Protein AF-A0A7K7FKW8-F1 (afdb_monomer)

Nearest PDB structures (foldseek):
  3umn-assembly3_C  TM=9.886E-01  e=4.393E-12  Homo sapiens
  3jt0-assembly1_A  TM=9.984E-01  e=1.500E-11  Homo sapiens
  3jt0-assembly2_B  TM=9.918E-01  e=1.696E-11  Homo sapiens
  2kpw-assembly1_A  TM=8.748E-01  e=6.547E-11  Homo sapiens
  6ghd-assembly2_F  TM=9.333E-01  e=2.688E-08  Homo sapiens

Secondary structure (DSSP, 8-state):
-TT-EEEEEETTEEEEEEPPTT----TT---EEEETTS-PPPBTTTEEEETT-----SS--EEEEEE-TTS-EEEEEEE-------TTHHHHHHHHHHHHHHHHHHHHHHTT-

Structure (mmCIF, N/CA/C/O backbone):
data_AF-A0A7K7FKW8-F1
#
_entry.id   AF-A0A7K7FKW8-F1
#
loop_
_atom_site.group_PDB
_atom_site.id
_atom_site.type_symbol
_atom_site.label_atom_id
_atom_site.label_alt_id
_atom_site.label_comp_id
_atom_site.label_asym_id
_atom_site.label_entity_id
_atom_site.label_seq_id
_atom_site.pdbx_PDB_ins_code
_atom_site.Cartn_x
_atom_site.Cartn_y
_atom_site.Cartn_z
_atom_site.occupancy
_atom_site.B_iso_or_equiv
_atom_site.auth_seq_id
_atom_site.auth_comp_id
_atom_site.auth_asym_id
_atom_site.auth_atom_id
_atom_site.pdbx_PDB_model_num
ATOM 1 N N . MET A 1 1 ? -8.475 0.387 11.157 1.00 87.56 1 MET A N 1
ATOM 2 C CA . MET A 1 1 ? -7.492 1.298 10.528 1.00 87.56 1 MET A CA 1
ATOM 3 C C . MET A 1 1 ? -8.151 2.592 10.048 1.00 87.56 1 MET A C 1
ATOM 5 O O . MET A 1 1 ? -7.654 3.218 9.120 1.00 87.56 1 MET A O 1
ATOM 9 N N . GLY A 1 2 ? -9.271 3.017 10.643 1.00 91.44 2 GLY A N 1
ATOM 10 C CA . GLY A 1 2 ? -9.916 4.259 10.229 1.00 91.44 2 GLY A CA 1
ATOM 11 C C . GLY A 1 2 ? -8.991 5.455 10.428 1.00 91.44 2 GLY A C 1
ATOM 12 O O . GLY A 1 2 ? -8.441 5.612 11.514 1.00 91.44 2 GLY A O 1
ATOM 13 N N . GLY A 1 3 ? -8.787 6.257 9.382 1.00 92.75 3 GLY A N 1
ATOM 14 C CA . GLY A 1 3 ? -7.929 7.445 9.441 1.00 92.75 3 GLY A CA 1
ATOM 15 C C . GLY A 1 3 ? -6.425 7.172 9.370 1.00 92.75 3 GLY A C 1
ATOM 16 O O . GLY A 1 3 ? -5.650 8.114 9.465 1.00 92.75 3 GLY A O 1
ATOM 17 N N . TRP A 1 4 ? -6.004 5.919 9.187 1.00 97.56 4 TRP A N 1
ATOM 18 C CA . TRP A 1 4 ? -4.594 5.592 8.973 1.00 97.56 4 TRP A CA 1
ATOM 19 C C . TRP A 1 4 ? -4.140 6.031 7.580 1.00 97.56 4 TRP A C 1
ATOM 21 O O . TRP A 1 4 ? -4.943 6.108 6.643 1.00 97.56 4 TRP A O 1
ATOM 31 N N . GLU A 1 5 ? -2.841 6.263 7.432 1.0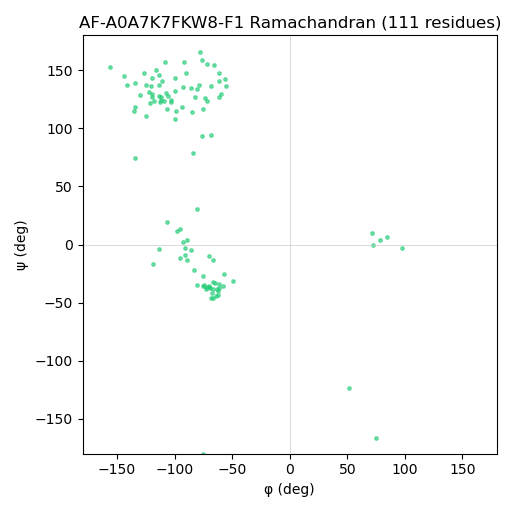0 97.81 5 GLU A N 1
ATOM 32 C CA . GLU A 1 5 ? -2.234 6.712 6.183 1.00 97.81 5 GLU A CA 1
ATOM 33 C C . GLU A 1 5 ? -1.029 5.839 5.826 1.00 97.81 5 GLU A C 1
ATOM 35 O O . GLU A 1 5 ? -0.141 5.615 6.641 1.00 97.81 5 GLU A O 1
ATOM 40 N N . MET A 1 6 ? -0.998 5.336 4.596 1.00 97.75 6 MET A N 1
ATOM 41 C CA . MET A 1 6 ? 0.159 4.663 4.017 1.00 97.75 6 MET A CA 1
ATOM 42 C C . MET A 1 6 ? 0.841 5.624 3.047 1.00 97.75 6 MET A C 1
ATOM 44 O O . MET A 1 6 ? 0.219 6.086 2.095 1.00 97.75 6 MET A O 1
ATOM 48 N N . ILE A 1 7 ? 2.117 5.911 3.266 1.00 97.75 7 ILE A N 1
ATOM 49 C CA . ILE A 1 7 ? 2.919 6.811 2.441 1.00 97.75 7 ILE A CA 1
ATOM 50 C C . ILE A 1 7 ? 3.932 5.974 1.673 1.00 97.75 7 ILE A C 1
ATOM 52 O O . ILE A 1 7 ? 4.734 5.263 2.273 1.00 97.75 7 ILE A O 1
ATOM 56 N N . ARG A 1 8 ? 3.916 6.077 0.347 1.00 96.69 8 ARG A N 1
ATOM 57 C CA . ARG A 1 8 ? 4.944 5.526 -0.538 1.00 96.69 8 ARG A CA 1
ATOM 58 C C . ARG A 1 8 ? 5.891 6.652 -0.940 1.00 96.69 8 ARG A C 1
ATOM 60 O O . ARG A 1 8 ? 5.419 7.698 -1.376 1.00 96.69 8 ARG A O 1
ATOM 67 N N . LYS A 1 9 ? 7.197 6.430 -0.837 1.00 96.12 9 LYS A N 1
ATOM 68 C CA . LYS A 1 9 ? 8.263 7.320 -1.302 1.00 96.12 9 LYS A CA 1
ATOM 69 C C . LYS A 1 9 ? 9.153 6.575 -2.299 1.00 96.12 9 LYS A C 1
ATOM 71 O O . LYS A 1 9 ? 9.562 5.451 -2.018 1.00 96.12 9 LYS A O 1
ATOM 76 N N . ILE A 1 10 ? 9.408 7.206 -3.442 1.00 94.31 10 ILE A N 1
ATOM 77 C CA . ILE A 1 10 ? 10.278 6.728 -4.525 1.00 94.31 10 ILE A CA 1
ATOM 78 C C . ILE A 1 10 ? 11.128 7.925 -4.952 1.00 94.31 10 ILE A C 1
ATOM 80 O O . ILE A 1 10 ? 10.570 8.938 -5.383 1.00 94.31 10 ILE A O 1
ATOM 84 N N . GLY A 1 11 ? 12.444 7.855 -4.738 1.00 89.94 11 GLY A N 1
ATOM 85 C CA . GLY A 1 11 ? 13.319 9.030 -4.826 1.00 89.94 11 GLY A CA 1
ATOM 86 C C . GLY A 1 11 ? 12.786 10.187 -3.969 1.00 89.94 11 GLY A C 1
ATOM 87 O O . GLY A 1 11 ? 12.511 10.014 -2.778 1.00 89.94 11 GLY A O 1
ATOM 88 N N . ASP A 1 12 ? 12.555 11.344 -4.590 1.00 90.31 12 ASP A N 1
ATOM 89 C CA . ASP A 1 12 ? 11.974 12.530 -3.940 1.00 90.31 12 ASP A CA 1
ATOM 90 C C . ASP A 1 12 ? 10.444 12.610 -4.023 1.00 90.31 12 ASP A C 1
ATOM 92 O O . ASP A 1 12 ? 9.814 13.433 -3.353 1.00 90.31 12 ASP A O 1
ATOM 96 N N . THR A 1 13 ? 9.814 11.730 -4.801 1.00 92.38 13 THR A N 1
ATOM 97 C CA . THR A 1 13 ? 8.361 11.728 -4.976 1.00 92.38 13 THR A CA 1
ATOM 98 C C . THR A 1 13 ? 7.695 10.925 -3.866 1.00 92.38 13 THR A C 1
ATOM 100 O O . THR A 1 13 ? 8.095 9.801 -3.555 1.00 92.38 13 THR A O 1
ATOM 103 N N . SER A 1 14 ? 6.626 11.473 -3.285 1.00 94.62 14 SER A N 1
ATOM 104 C CA . SER A 1 14 ? 5.796 10.759 -2.316 1.00 94.62 14 SER A CA 1
ATOM 105 C C . SER A 1 14 ? 4.321 10.781 -2.699 1.00 94.62 14 SER A C 1
ATOM 107 O O . SER A 1 14 ? 3.827 11.734 -3.297 1.00 94.62 14 SER A O 1
ATOM 109 N N . ALA A 1 15 ? 3.617 9.708 -2.358 1.00 96.06 15 ALA A N 1
ATOM 110 C CA . ALA A 1 15 ? 2.177 9.586 -2.517 1.00 96.06 15 ALA A CA 1
ATOM 111 C C . ALA A 1 15 ? 1.586 8.998 -1.233 1.00 96.06 15 ALA A C 1
ATOM 113 O O . ALA A 1 15 ? 2.160 8.067 -0.664 1.00 96.06 15 ALA A O 1
ATOM 114 N N . SER A 1 16 ? 0.438 9.510 -0.785 1.00 96.38 16 SER A N 1
ATOM 115 C CA . SER A 1 16 ? -0.265 8.993 0.392 1.00 96.38 16 SER A CA 1
ATOM 116 C C . SER A 1 16 ? -1.615 8.359 0.049 1.00 96.38 16 SER A C 1
ATOM 118 O O . SER A 1 16 ? -2.395 8.856 -0.769 1.00 96.38 16 SER A O 1
ATOM 120 N N . TYR A 1 17 ? -1.881 7.217 0.676 1.00 96.81 17 TYR A N 1
ATOM 121 C CA . TYR A 1 17 ? -3.146 6.503 0.634 1.00 96.81 17 TYR A CA 1
ATOM 122 C C . TYR A 1 17 ? -3.779 6.547 2.018 1.00 96.81 17 TYR A C 1
ATOM 124 O O . TYR A 1 17 ? -3.186 6.083 2.993 1.00 96.81 17 TYR A O 1
ATOM 132 N N . ARG A 1 18 ? -5.003 7.067 2.113 1.00 96.56 18 ARG A N 1
ATOM 133 C CA . ARG A 1 18 ? -5.734 7.151 3.378 1.00 96.56 18 ARG A CA 1
ATOM 134 C C . ARG A 1 18 ? -6.805 6.075 3.458 1.00 96.56 18 ARG A C 1
ATOM 136 O O . ARG A 1 18 ? -7.697 6.009 2.612 1.00 96.56 18 ARG A O 1
ATOM 143 N N . TYR A 1 19 ? -6.755 5.274 4.517 1.00 96.50 19 TYR A N 1
ATOM 144 C CA . TYR A 1 19 ? -7.801 4.305 4.815 1.00 96.50 19 TYR A CA 1
ATOM 145 C C . TYR A 1 19 ? -9.088 5.029 5.222 1.00 96.50 19 TYR A C 1
ATOM 147 O O . TYR A 1 19 ? -9.072 5.974 6.015 1.00 96.50 19 TYR A O 1
ATOM 155 N N . THR A 1 20 ? -10.230 4.570 4.700 1.00 94.56 20 THR A N 1
ATOM 156 C CA . THR A 1 20 ? -11.532 5.152 5.063 1.00 94.56 20 THR A CA 1
ATOM 157 C C . THR A 1 20 ? -11.801 4.990 6.559 1.00 94.56 20 THR A C 1
ATOM 159 O O . THR A 1 20 ? -11.413 3.987 7.157 1.00 94.56 20 THR A O 1
ATOM 162 N N . SER A 1 21 ? -12.507 5.939 7.178 1.00 93.12 21 SER A N 1
ATOM 163 C CA . SER A 1 21 ? -12.744 5.941 8.632 1.00 93.12 21 SER A CA 1
ATOM 164 C C . SER A 1 21 ? -13.431 4.674 9.155 1.00 93.12 21 SER A C 1
ATOM 166 O O . SER A 1 21 ? -13.244 4.309 10.309 1.00 93.12 21 SER A O 1
ATOM 168 N N . ARG A 1 22 ? -14.198 3.976 8.305 1.00 93.44 22 ARG A N 1
ATOM 169 C CA . ARG A 1 22 ? -14.895 2.726 8.652 1.00 93.44 22 ARG A CA 1
ATOM 170 C C . ARG A 1 22 ? -14.098 1.458 8.337 1.00 93.44 22 ARG A C 1
ATOM 172 O O . ARG A 1 22 ? -14.610 0.362 8.532 1.00 93.44 22 ARG A O 1
ATOM 179 N N . TYR A 1 23 ? -12.869 1.576 7.838 1.00 95.06 23 TYR A N 1
ATOM 180 C CA . TYR A 1 23 ? -12.076 0.419 7.445 1.00 95.06 23 TYR A CA 1
ATOM 181 C C . TYR A 1 23 ? -11.535 -0.355 8.660 1.00 95.06 23 TYR A C 1
ATOM 183 O O . TYR A 1 23 ? -10.825 0.191 9.520 1.00 95.06 23 TYR A O 1
ATOM 191 N N . ILE A 1 24 ? -11.811 -1.660 8.693 1.00 95.00 24 ILE A N 1
ATOM 192 C CA . ILE A 1 24 ? -11.402 -2.591 9.750 1.00 95.00 24 ILE A CA 1
ATOM 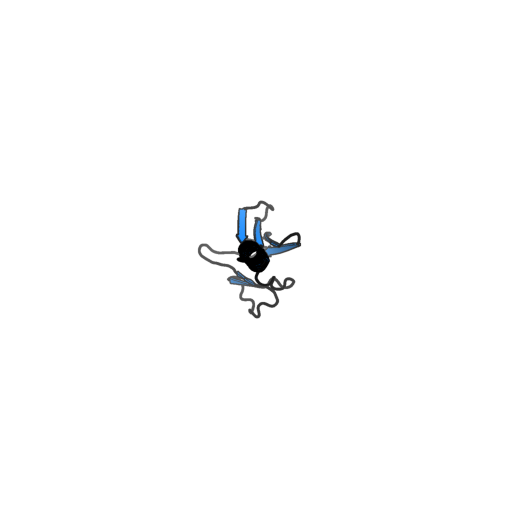193 C C . ILE A 1 24 ? -10.554 -3.699 9.119 1.00 95.00 24 ILE A C 1
ATOM 195 O O . ILE A 1 24 ? -11.034 -4.420 8.251 1.00 95.00 24 ILE A O 1
ATOM 199 N N . LEU A 1 25 ? -9.314 -3.846 9.590 1.00 95.50 25 LEU A N 1
ATOM 200 C CA . LEU A 1 25 ? -8.465 -4.998 9.291 1.00 95.50 25 LEU A CA 1
ATOM 201 C C . LEU A 1 25 ? -8.562 -5.955 10.478 1.00 95.50 25 LEU A C 1
ATOM 203 O O . LEU A 1 25 ? -8.185 -5.573 11.587 1.00 95.50 25 LEU A O 1
ATOM 207 N N . LYS A 1 26 ? -9.124 -7.153 10.282 1.00 95.44 26 LYS A N 1
ATOM 208 C CA . LYS A 1 26 ? -9.233 -8.135 11.371 1.00 95.44 26 LYS A CA 1
ATOM 209 C C . LYS A 1 26 ? -7.880 -8.801 11.628 1.00 95.44 26 LYS A C 1
ATOM 211 O O . LYS A 1 26 ? -7.015 -8.831 10.755 1.00 95.44 26 LYS A O 1
ATOM 216 N N . ALA A 1 27 ? -7.720 -9.366 12.822 1.00 95.75 27 ALA A N 1
ATOM 217 C CA . ALA A 1 27 ? -6.528 -10.129 13.178 1.00 95.75 27 ALA A CA 1
ATOM 218 C C . ALA A 1 27 ? -6.283 -11.271 12.176 1.00 95.75 27 ALA A C 1
ATOM 220 O O . ALA A 1 27 ? -7.222 -11.948 11.757 1.00 95.75 27 ALA A O 1
ATOM 221 N N . GLY A 1 28 ? -5.023 -11.451 11.776 1.00 96.38 28 GLY A N 1
ATOM 222 C CA . GLY A 1 28 ? -4.614 -12.471 10.806 1.00 96.38 28 GLY A CA 1
ATOM 223 C C . GLY A 1 28 ? -5.028 -12.203 9.354 1.00 96.38 28 GLY A C 1
ATOM 224 O O . GLY A 1 28 ? -4.701 -13.009 8.490 1.00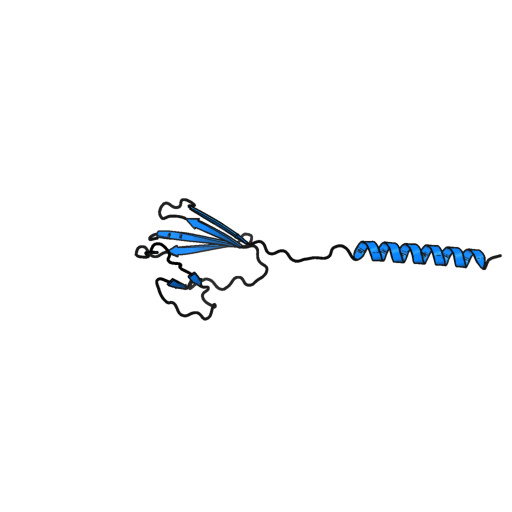 96.38 28 GLY A O 1
ATOM 225 N N . GLN A 1 29 ? -5.728 -11.102 9.060 1.00 96.00 29 GLN A N 1
ATOM 226 C CA . GLN A 1 29 ? -6.084 -10.740 7.689 1.00 96.00 29 GLN A CA 1
ATOM 227 C C . GLN A 1 29 ? -5.045 -9.823 7.048 1.00 96.00 29 GLN A C 1
ATOM 229 O O . GLN A 1 29 ? -4.331 -9.075 7.717 1.00 96.00 29 GLN A O 1
ATOM 234 N N . THR A 1 30 ? -5.030 -9.841 5.720 1.00 96.75 30 THR A N 1
ATOM 235 C CA . THR A 1 30 ? -4.199 -8.975 4.888 1.00 96.75 30 THR A CA 1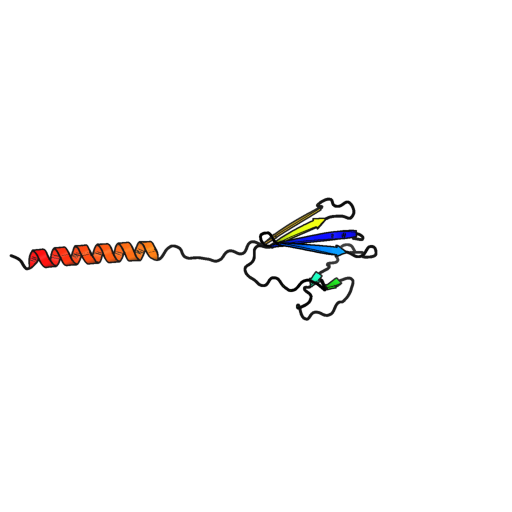
ATOM 236 C C . THR A 1 30 ? -5.085 -8.062 4.053 1.00 96.75 30 THR A C 1
ATOM 238 O O . THR A 1 30 ? -6.209 -8.413 3.696 1.00 96.75 30 THR A O 1
ATOM 241 N N . VAL A 1 31 ? -4.560 -6.878 3.757 1.00 97.19 31 VAL A N 1
ATOM 242 C CA . VAL A 1 31 ? -5.120 -5.952 2.779 1.00 97.19 31 VAL A CA 1
ATOM 243 C C . VAL A 1 31 ? -4.052 -5.598 1.760 1.00 97.19 31 VAL A C 1
ATOM 245 O O . VAL A 1 31 ? -2.909 -5.327 2.131 1.00 97.19 31 VAL A O 1
ATOM 248 N N . THR A 1 32 ? -4.445 -5.572 0.495 1.00 97.69 32 THR A N 1
ATOM 249 C CA . THR A 1 32 ? -3.600 -5.197 -0.633 1.00 97.69 32 THR A CA 1
ATOM 250 C C . THR A 1 32 ? -4.116 -3.897 -1.233 1.00 97.69 32 THR A C 1
ATOM 252 O O . THR A 1 32 ? -5.298 -3.767 -1.557 1.00 97.69 32 THR A O 1
ATOM 255 N N . ILE A 1 33 ? -3.220 -2.919 -1.376 1.00 97.06 33 ILE A N 1
ATOM 256 C CA . ILE A 1 33 ? -3.500 -1.663 -2.073 1.00 97.06 33 ILE A CA 1
ATOM 257 C C . ILE A 1 33 ? -2.914 -1.765 -3.481 1.00 97.06 33 ILE A C 1
ATOM 259 O O . ILE A 1 33 ? -1.698 -1.724 -3.659 1.00 97.06 33 ILE A O 1
ATOM 263 N N . TRP A 1 34 ? -3.780 -1.894 -4.477 1.00 97.12 34 TRP A N 1
ATOM 264 C CA . TRP A 1 34 ? -3.414 -2.016 -5.883 1.00 97.12 34 TRP A CA 1
ATOM 265 C C . TRP A 1 34 ? -3.329 -0.647 -6.560 1.00 97.12 34 TRP A C 1
ATOM 267 O O . TRP A 1 34 ? -4.091 0.271 -6.244 1.00 97.12 34 TRP A O 1
ATOM 277 N N . ALA A 1 35 ? -2.426 -0.515 -7.530 1.00 96.81 35 ALA A N 1
ATOM 278 C CA . ALA A 1 35 ? -2.393 0.644 -8.417 1.00 96.81 35 ALA A CA 1
ATOM 279 C C . ALA A 1 35 ? -3.647 0.703 -9.310 1.00 96.81 35 ALA A C 1
ATOM 281 O O . ALA A 1 35 ? -4.253 -0.323 -9.618 1.00 96.81 35 ALA A O 1
ATOM 282 N N . ALA A 1 36 ? -4.015 1.899 -9.768 1.00 95.69 36 ALA A N 1
ATOM 283 C CA . ALA A 1 36 ? -5.187 2.125 -10.614 1.00 95.69 36 ALA A CA 1
ATOM 284 C C . ALA A 1 36 ? -5.155 1.320 -11.926 1.00 95.69 36 ALA A C 1
ATOM 286 O O . ALA A 1 36 ? -6.184 0.828 -12.380 1.00 95.69 36 ALA A O 1
ATOM 287 N N . ASN A 1 37 ? -3.968 1.154 -12.508 1.00 95.56 37 ASN A N 1
ATOM 288 C CA . ASN A 1 37 ? -3.730 0.436 -13.758 1.00 95.56 37 ASN A CA 1
ATOM 289 C C . ASN A 1 37 ? -3.315 -1.034 -13.554 1.00 95.56 37 ASN A C 1
ATOM 291 O O . ASN A 1 37 ? -2.851 -1.663 -14.499 1.00 95.56 37 ASN A O 1
ATOM 295 N N . ALA A 1 38 ? -3.470 -1.596 -12.349 1.00 94.31 38 ALA A N 1
ATOM 296 C CA . ALA A 1 38 ? -3.087 -2.983 -12.071 1.00 94.31 38 ALA A CA 1
ATOM 297 C C . ALA A 1 38 ? -4.000 -4.029 -12.744 1.00 94.31 38 ALA A C 1
ATOM 299 O O . ALA A 1 38 ? -3.703 -5.217 -12.689 1.00 94.31 38 ALA A O 1
ATOM 300 N N . GLY A 1 39 ? -5.133 -3.619 -13.331 1.00 94.12 39 GLY A N 1
ATOM 301 C CA . GLY A 1 39 ? -6.107 -4.541 -13.931 1.00 94.12 39 GLY A CA 1
ATOM 302 C C . GLY A 1 39 ? -6.896 -5.376 -12.913 1.00 94.12 39 GLY A C 1
ATOM 303 O O . GLY A 1 39 ? -7.614 -6.294 -13.298 1.00 94.12 39 GLY A O 1
ATOM 304 N N . VAL A 1 40 ? -6.784 -5.063 -11.618 1.00 95.44 40 VAL A N 1
ATOM 305 C CA . VAL A 1 40 ? -7.480 -5.764 -10.532 1.00 95.44 40 VAL A CA 1
ATOM 306 C C . VAL A 1 40 ? -8.802 -5.069 -10.212 1.00 95.44 40 VAL A C 1
ATOM 308 O O . VAL A 1 40 ? -8.867 -3.845 -10.099 1.00 95.44 40 VAL A O 1
ATOM 311 N N . THR A 1 41 ? -9.867 -5.855 -10.039 1.00 95.56 41 THR A N 1
ATOM 312 C CA . THR A 1 41 ? -11.165 -5.341 -9.580 1.00 95.56 41 THR A CA 1
ATOM 313 C C . THR A 1 41 ? -11.150 -5.162 -8.064 1.00 95.56 41 THR A C 1
ATOM 315 O O . THR A 1 41 ? -10.719 -6.051 -7.336 1.00 95.56 41 THR A O 1
ATOM 318 N N . ALA A 1 42 ? -11.641 -4.020 -7.577 1.00 94.56 42 ALA A N 1
ATOM 319 C CA . ALA A 1 42 ? -11.740 -3.759 -6.143 1.00 94.56 42 ALA A CA 1
ATOM 320 C C . ALA A 1 42 ? -12.629 -4.805 -5.448 1.00 94.56 42 ALA A C 1
ATOM 322 O O . ALA A 1 42 ? -13.778 -4.995 -5.846 1.00 94.56 42 ALA A O 1
ATOM 323 N N . SER A 1 43 ? -12.135 -5.399 -4.361 1.00 95.94 43 SER A N 1
ATOM 324 C CA . SER A 1 43 ? -12.892 -6.318 -3.505 1.00 95.94 43 SER A CA 1
ATOM 325 C C . SER A 1 43 ? -12.666 -5.975 -2.024 1.00 95.94 43 SER A C 1
ATOM 327 O O . SER A 1 43 ? -11.922 -6.661 -1.321 1.00 95.94 43 SER A O 1
ATOM 329 N N . PRO A 1 44 ? -13.263 -4.879 -1.511 1.00 92.69 44 PRO A N 1
ATOM 330 C CA . PRO A 1 44 ? -13.115 -4.510 -0.107 1.00 92.69 44 PRO A C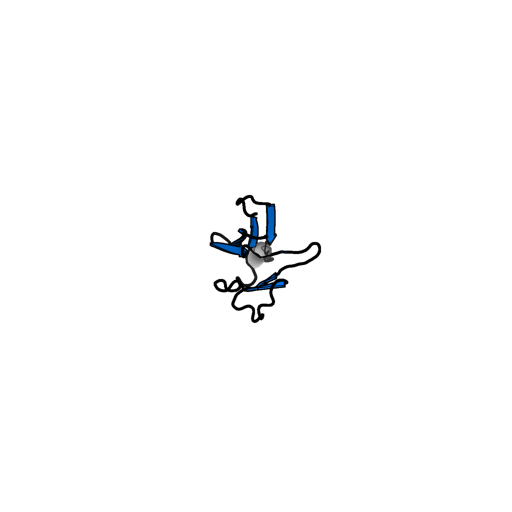A 1
ATOM 331 C C . PRO A 1 44 ? -13.663 -5.601 0.840 1.00 92.69 44 PRO A C 1
ATOM 333 O O . PRO A 1 44 ? -14.731 -6.151 0.572 1.00 92.69 44 PRO A O 1
ATOM 336 N N . PRO A 1 45 ? -12.999 -5.879 1.982 1.00 94.44 45 PRO A N 1
ATOM 337 C CA . PRO A 1 45 ? -11.878 -5.117 2.529 1.00 94.44 45 PRO A CA 1
ATOM 338 C C . PRO A 1 45 ? -10.492 -5.567 2.040 1.00 94.44 45 PRO A C 1
ATOM 340 O O . PRO A 1 45 ? -9.542 -4.828 2.254 1.00 94.44 45 PRO A O 1
ATOM 343 N N . THR A 1 46 ? -10.352 -6.734 1.408 1.00 96.31 46 THR A N 1
ATOM 344 C CA . THR A 1 46 ? -9.041 -7.345 1.117 1.00 96.31 46 THR A CA 1
ATOM 345 C C . THR A 1 46 ? -8.282 -6.635 0.004 1.00 96.31 46 THR A C 1
ATOM 347 O O . THR A 1 46 ? -7.069 -6.484 0.106 1.00 96.31 46 THR A O 1
ATOM 350 N N . ASP A 1 47 ? -8.986 -6.152 -1.018 1.00 97.06 47 ASP A N 1
ATOM 351 C CA . ASP A 1 47 ? -8.381 -5.575 -2.217 1.00 97.06 47 ASP A CA 1
ATOM 352 C C . ASP A 1 47 ? -8.920 -4.169 -2.456 1.00 97.06 47 ASP A C 1
ATOM 354 O O . ASP A 1 47 ? -10.09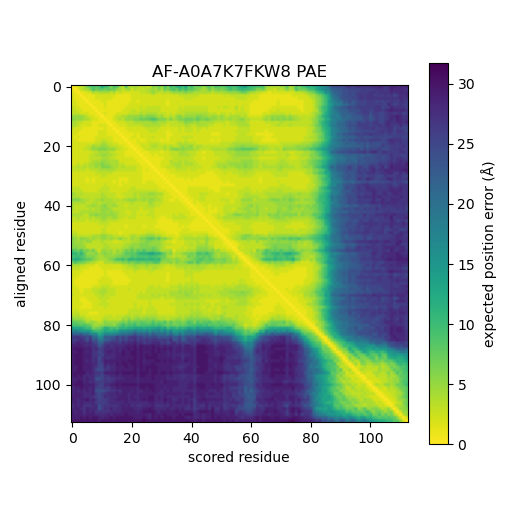1 -3.967 -2.798 1.00 97.06 47 ASP A O 1
ATOM 358 N N . LEU A 1 48 ? -8.055 -3.174 -2.267 1.00 96.81 48 LEU A N 1
ATOM 359 C CA . LEU A 1 48 ? -8.379 -1.760 -2.426 1.00 96.81 48 LEU A CA 1
ATOM 360 C C . LEU A 1 48 ? -7.617 -1.175 -3.613 1.00 96.81 48 LEU A C 1
ATOM 362 O O . LEU A 1 48 ? -6.473 -1.538 -3.860 1.00 96.81 48 LEU A O 1
ATOM 366 N N . ILE A 1 49 ? -8.232 -0.229 -4.325 1.00 97.19 49 ILE A N 1
ATOM 367 C CA . ILE A 1 49 ? -7.611 0.438 -5.478 1.00 97.19 49 ILE A CA 1
ATOM 368 C C . ILE A 1 49 ? -7.189 1.860 -5.106 1.00 97.19 49 ILE A C 1
ATOM 370 O O . ILE A 1 49 ? -8.002 2.670 -4.646 1.00 97.19 49 ILE A O 1
ATOM 374 N N . TRP A 1 50 ? -5.929 2.196 -5.370 1.00 96.56 50 TRP A N 1
ATOM 375 C CA . TRP A 1 50 ? -5.397 3.550 -5.275 1.0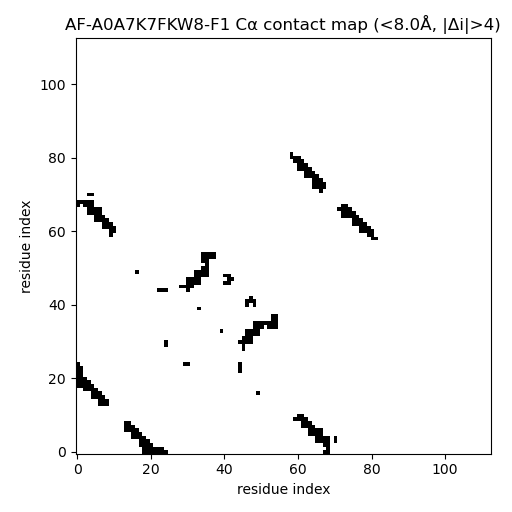0 96.56 50 TRP A CA 1
ATOM 376 C C . TRP A 1 50 ? -5.687 4.319 -6.567 1.00 96.56 50 TRP A C 1
ATOM 378 O O . TRP A 1 50 ? -4.834 4.483 -7.432 1.00 96.56 50 TRP A O 1
ATOM 388 N N . LYS A 1 51 ? -6.931 4.794 -6.688 1.00 90.81 51 LYS A N 1
ATOM 389 C CA . LYS A 1 51 ? -7.527 5.322 -7.933 1.00 90.81 51 LYS A CA 1
ATOM 390 C C . LYS A 1 51 ? -6.696 6.364 -8.695 1.00 90.81 51 LYS A C 1
ATOM 392 O O . LYS A 1 51 ? -6.784 6.410 -9.912 1.00 90.81 51 LYS A O 1
ATOM 397 N N . ASN A 1 52 ? -5.902 7.174 -7.996 1.00 89.62 52 ASN A N 1
ATOM 398 C CA . ASN A 1 52 ? -5.125 8.268 -8.592 1.00 89.62 52 ASN A CA 1
ATOM 399 C C . ASN A 1 52 ? -3.622 7.964 -8.662 1.00 89.62 52 ASN A C 1
ATOM 401 O O . ASN A 1 52 ? -2.813 8.889 -8.707 1.00 89.62 52 ASN A O 1
ATOM 405 N N . GLN A 1 53 ? -3.227 6.692 -8.572 1.00 93.81 53 GLN A N 1
ATOM 406 C CA . GLN A 1 53 ? -1.830 6.276 -8.613 1.00 93.81 53 GLN A CA 1
ATOM 407 C C . GLN A 1 53 ? -1.654 5.078 -9.534 1.00 93.81 53 GLN A C 1
ATOM 409 O O . GLN A 1 53 ? -2.188 4.000 -9.276 1.00 93.81 53 GLN A O 1
ATOM 414 N N . ASN A 1 54 ? -0.855 5.270 -10.578 1.00 92.56 54 ASN A N 1
ATOM 415 C CA . ASN A 1 54 ? -0.399 4.181 -11.427 1.00 92.56 54 ASN A CA 1
ATOM 416 C C . ASN A 1 54 ? 0.743 3.408 -10.755 1.00 92.56 54 ASN A C 1
ATOM 418 O O . ASN A 1 54 ? 1.339 3.849 -9.766 1.00 92.56 54 ASN A O 1
ATOM 422 N N . SER A 1 55 ? 1.024 2.228 -11.296 1.00 90.69 55 SER A N 1
ATOM 423 C CA . SER A 1 55 ? 2.181 1.417 -10.947 1.00 90.69 55 SER A CA 1
ATOM 424 C C . SER A 1 55 ? 3.468 2.210 -11.155 1.00 90.69 55 SER A C 1
ATOM 426 O O . SER A 1 55 ? 3.598 2.928 -12.143 1.00 90.69 55 SER A O 1
ATOM 428 N N . TRP A 1 56 ? 4.436 2.020 -10.267 1.00 88.25 56 TRP A N 1
ATOM 429 C CA . TRP A 1 56 ? 5.752 2.659 -10.346 1.00 88.25 56 TRP A CA 1
ATOM 430 C C . TRP A 1 56 ? 6.786 1.855 -11.150 1.00 88.25 56 TRP A C 1
ATOM 432 O O . TRP A 1 56 ? 7.935 2.260 -11.229 1.00 88.25 56 TRP A O 1
ATOM 442 N N . GLY A 1 57 ? 6.389 0.732 -11.757 1.00 83.69 57 GLY A N 1
ATOM 443 C CA . GLY A 1 57 ? 7.298 -0.124 -12.521 1.00 83.69 57 GLY A CA 1
ATOM 444 C C . GLY A 1 57 ? 8.230 -0.966 -11.643 1.00 83.69 57 GLY A C 1
ATOM 445 O O . GLY A 1 57 ? 8.003 -1.142 -10.445 1.00 83.69 57 GLY A O 1
ATOM 446 N N . THR A 1 58 ? 9.254 -1.535 -12.274 1.00 84.81 58 THR A N 1
ATOM 447 C CA . THR A 1 58 ? 10.331 -2.314 -11.645 1.00 84.81 58 THR A CA 1
ATOM 448 C C . THR A 1 58 ? 11.624 -1.510 -11.662 1.00 84.81 58 THR A C 1
ATOM 450 O O . THR A 1 58 ? 11.793 -0.674 -12.541 1.00 84.81 58 THR A O 1
ATOM 453 N N . GLY A 1 59 ? 12.560 -1.809 -10.764 1.00 85.31 59 GLY A N 1
ATOM 454 C CA . GLY A 1 59 ? 13.882 -1.171 -10.782 1.00 85.31 59 GLY A CA 1
ATOM 455 C C . GLY A 1 59 ? 14.048 0.006 -9.820 1.00 85.31 59 GLY A C 1
ATOM 456 O O . GLY A 1 59 ? 15.133 0.556 -9.716 1.00 85.31 59 GLY A O 1
ATOM 457 N N . GLU A 1 60 ? 12.981 0.381 -9.116 1.00 88.62 60 GLU A N 1
ATOM 458 C CA . GLU A 1 60 ? 12.956 1.554 -8.245 1.00 88.62 60 GLU A CA 1
ATOM 459 C C . GLU A 1 60 ? 13.150 1.190 -6.772 1.00 88.62 60 GLU A C 1
ATOM 461 O O . GLU A 1 60 ? 12.583 0.208 -6.273 1.00 88.62 60 GLU A O 1
ATOM 466 N N . ASP A 1 61 ? 13.868 2.050 -6.052 1.00 92.94 61 ASP A N 1
ATOM 467 C CA . ASP A 1 61 ? 13.943 2.007 -4.597 1.00 92.94 61 ASP A CA 1
ATOM 468 C C . ASP A 1 61 ? 12.646 2.553 -3.998 1.00 92.94 61 ASP A C 1
ATOM 470 O O . ASP A 1 61 ? 12.288 3.725 -4.149 1.00 92.94 61 ASP A O 1
ATOM 474 N N . VAL A 1 62 ? 11.925 1.694 -3.278 1.00 95.56 62 VAL A N 1
ATOM 475 C CA . VAL A 1 62 ? 10.609 2.028 -2.729 1.00 95.56 62 VAL A CA 1
ATOM 476 C C . VAL A 1 62 ? 10.643 1.969 -1.218 1.00 95.56 62 VAL A C 1
ATOM 478 O O . VAL A 1 62 ? 10.890 0.921 -0.622 1.00 95.56 62 VAL A O 1
ATOM 481 N N . LYS A 1 63 ? 10.284 3.080 -0.584 1.00 96.94 63 LYS A N 1
ATOM 482 C CA . LYS A 1 63 ? 10.041 3.164 0.854 1.00 96.94 63 LYS A CA 1
ATOM 483 C C . LYS A 1 63 ? 8.545 3.305 1.118 1.00 96.94 63 LYS A C 1
ATOM 485 O O . LYS A 1 63 ? 7.884 4.164 0.548 1.00 96.94 63 LYS A O 1
ATOM 490 N N . VAL A 1 64 ? 8.006 2.486 2.011 1.00 97.88 64 VAL A N 1
ATOM 491 C CA . VAL A 1 64 ? 6.617 2.547 2.469 1.00 97.88 64 VAL A CA 1
ATOM 492 C C . VAL A 1 64 ? 6.605 2.789 3.970 1.00 97.88 64 VAL A C 1
ATOM 494 O O . VAL A 1 64 ? 7.271 2.083 4.722 1.00 97.88 64 VAL A O 1
ATOM 497 N N . VAL A 1 65 ? 5.837 3.782 4.402 1.00 98.31 65 VAL A N 1
ATOM 498 C CA . VAL A 1 65 ? 5.625 4.149 5.803 1.00 98.31 65 VAL A CA 1
ATOM 499 C C . VAL A 1 65 ? 4.140 4.031 6.110 1.00 98.31 65 VAL A C 1
ATOM 501 O O . VAL A 1 65 ? 3.304 4.471 5.323 1.00 98.31 65 VAL A O 1
ATOM 504 N N . LEU A 1 66 ? 3.799 3.453 7.254 1.00 98.38 66 LEU A N 1
ATOM 505 C CA . LEU A 1 66 ? 2.435 3.365 7.750 1.00 98.38 66 LEU A CA 1
ATOM 506 C C . LEU A 1 66 ? 2.296 4.240 8.992 1.00 98.38 66 LEU A C 1
ATOM 508 O O . LEU A 1 66 ? 3.021 4.060 9.972 1.00 98.38 66 LEU A O 1
ATOM 512 N N . LYS A 1 67 ? 1.340 5.163 8.944 1.00 98.44 67 LYS A N 1
ATOM 513 C CA . LYS A 1 67 ? 0.985 6.060 10.038 1.00 98.44 67 LYS A CA 1
ATOM 514 C C . LYS A 1 67 ? -0.388 5.728 10.601 1.00 98.44 67 LYS A C 1
ATOM 516 O O . LYS A 1 67 ? -1.323 5.421 9.852 1.00 98.44 67 LYS A O 1
ATOM 521 N N . ASN A 1 68 ? -0.509 5.805 11.921 1.00 97.19 68 ASN A N 1
ATOM 522 C CA . ASN A 1 68 ? -1.785 5.640 12.606 1.00 97.19 68 ASN A CA 1
ATOM 523 C C . ASN A 1 68 ? -2.677 6.889 12.451 1.00 97.19 68 ASN A C 1
ATOM 525 O O . ASN A 1 68 ? -2.301 7.873 11.816 1.00 97.19 68 ASN A O 1
ATOM 529 N N . SER A 1 69 ? -3.876 6.866 13.036 1.00 95.94 69 SER A N 1
ATOM 530 C CA . SER A 1 69 ? -4.827 7.986 12.961 1.00 95.94 69 SER A CA 1
ATOM 531 C C . SER A 1 69 ? -4.379 9.264 13.684 1.00 95.94 69 SER A C 1
ATOM 533 O O . SER A 1 69 ? -5.000 10.302 13.485 1.00 95.94 69 SER A O 1
ATOM 535 N N . GLN A 1 70 ? -3.341 9.193 14.524 1.00 96.19 70 GLN A N 1
ATOM 536 C CA . GLN A 1 70 ? -2.711 10.348 15.178 1.00 96.19 70 GLN A CA 1
ATOM 537 C C . GLN A 1 70 ? -1.547 10.919 14.350 1.00 96.19 70 GLN A C 1
ATOM 539 O O . GLN A 1 70 ? -0.959 11.929 14.723 1.00 96.19 70 GLN A O 1
ATOM 544 N N . GLY A 1 71 ? -1.211 10.294 13.215 1.00 95.25 71 GLY A N 1
ATOM 545 C CA . GLY A 1 71 ? -0.090 10.695 12.364 1.00 95.25 71 GLY A CA 1
ATOM 546 C C . GLY A 1 71 ? 1.266 10.133 12.800 1.00 95.25 71 GLY A C 1
ATOM 547 O O . GLY A 1 71 ? 2.282 10.479 12.194 1.00 95.25 71 GLY A O 1
ATOM 548 N N . GLU A 1 72 ? 1.297 9.253 13.802 1.00 97.88 72 GLU A N 1
ATOM 549 C CA . GLU A 1 72 ? 2.521 8.611 14.284 1.00 97.88 72 GLU A CA 1
ATOM 550 C C . GLU A 1 72 ? 2.921 7.464 13.356 1.00 97.88 72 GLU A C 1
ATOM 552 O O . GLU A 1 72 ? 2.074 6.673 12.934 1.00 97.88 72 GLU A O 1
ATOM 557 N N . GLU A 1 73 ? 4.212 7.356 13.051 1.00 98.25 73 GLU A N 1
ATOM 558 C CA . GLU A 1 73 ? 4.762 6.233 12.294 1.00 98.25 73 GLU A CA 1
ATOM 559 C C . GLU A 1 73 ? 4.770 4.964 13.151 1.00 98.25 73 GLU A C 1
ATOM 561 O O . GLU A 1 73 ? 5.350 4.935 14.233 1.00 98.25 73 GLU A O 1
ATOM 566 N N . VAL A 1 74 ? 4.122 3.909 12.655 1.00 98.06 74 VAL A N 1
ATOM 567 C CA . VAL A 1 74 ? 3.981 2.629 13.369 1.00 98.06 74 VAL A CA 1
ATOM 568 C C . VAL A 1 74 ? 4.613 1.453 12.632 1.00 98.06 74 VAL A C 1
ATOM 570 O O . VAL A 1 74 ? 4.839 0.407 13.233 1.00 98.06 74 VAL A O 1
ATOM 573 N N . ALA A 1 75 ? 4.897 1.598 11.336 1.00 98.12 75 ALA A N 1
ATOM 574 C CA . ALA A 1 75 ? 5.655 0.617 10.571 1.00 98.12 75 ALA A CA 1
ATOM 575 C C . ALA A 1 75 ? 6.324 1.265 9.358 1.00 98.12 75 ALA A C 1
ATOM 577 O O . ALA A 1 75 ? 5.806 2.220 8.778 1.00 98.12 75 ALA A O 1
ATOM 578 N N . GLN A 1 76 ? 7.438 0.681 8.927 1.00 98.12 76 GLN A N 1
ATOM 579 C CA . GLN A 1 76 ? 8.159 1.090 7.732 1.00 98.12 76 GLN A CA 1
ATOM 580 C C . GLN A 1 76 ? 8.747 -0.136 7.033 1.00 98.12 76 GLN A C 1
ATOM 582 O O . GLN A 1 76 ? 9.194 -1.082 7.681 1.00 98.12 76 GLN A O 1
ATOM 587 N N . ARG A 1 77 ? 8.790 -0.102 5.701 1.00 97.62 77 ARG A N 1
ATOM 588 C CA . ARG A 1 77 ? 9.502 -1.080 4.880 1.00 97.62 77 ARG A CA 1
ATOM 589 C C . ARG A 1 77 ? 10.167 -0.390 3.698 1.00 97.62 77 ARG A C 1
ATOM 591 O O . ARG A 1 77 ? 9.534 0.432 3.045 1.00 97.62 77 ARG A O 1
ATOM 598 N N . SER A 1 78 ? 11.404 -0.764 3.398 1.00 95.75 78 SER A N 1
ATOM 599 C CA . SER A 1 78 ? 12.122 -0.304 2.207 1.00 95.75 78 SER A CA 1
ATOM 600 C C . SER A 1 78 ? 12.490 -1.491 1.323 1.00 95.75 78 SER A C 1
ATOM 602 O O . SER A 1 78 ? 12.811 -2.565 1.829 1.00 95.75 78 SER A O 1
ATOM 604 N N . THR A 1 79 ? 12.430 -1.290 0.014 1.00 93.75 79 THR A N 1
ATOM 605 C CA . THR A 1 79 ? 12.898 -2.218 -1.017 1.00 93.75 79 THR A CA 1
ATOM 606 C C . THR A 1 79 ? 13.968 -1.492 -1.810 1.00 93.75 79 THR A C 1
ATOM 608 O O . THR A 1 79 ? 13.713 -0.375 -2.249 1.00 93.75 79 THR A O 1
ATOM 611 N N . VAL A 1 80 ? 15.141 -2.109 -1.946 1.00 90.00 80 VAL A N 1
ATOM 612 C CA . VAL A 1 80 ? 16.262 -1.570 -2.721 1.00 90.00 80 VAL A CA 1
ATOM 613 C C . VAL A 1 80 ? 16.457 -2.450 -3.945 1.00 90.00 80 VAL A C 1
ATOM 615 O O . VAL A 1 80 ? 16.571 -3.672 -3.802 1.00 90.00 80 VAL A O 1
ATOM 618 N N . PHE A 1 81 ? 16.478 -1.848 -5.127 1.00 87.19 81 PHE A N 1
ATOM 619 C CA . PHE A 1 81 ? 16.803 -2.533 -6.365 1.00 87.19 81 PHE A CA 1
ATOM 620 C C . PHE A 1 81 ? 18.298 -2.375 -6.653 1.00 87.19 81 PHE A C 1
ATOM 622 O O . PHE A 1 81 ? 18.803 -1.269 -6.808 1.00 87.19 81 PHE A O 1
ATOM 629 N N . LYS A 1 82 ? 19.024 -3.495 -6.708 1.00 81.81 82 LYS A N 1
ATOM 630 C CA . LYS A 1 82 ? 20.440 -3.510 -7.088 1.00 81.81 82 LYS A CA 1
ATOM 631 C C . LYS A 1 82 ? 20.581 -4.084 -8.490 1.00 81.81 82 LYS A C 1
ATOM 633 O O . LYS A 1 82 ? 20.287 -5.259 -8.695 1.00 81.81 82 LYS A O 1
ATOM 638 N N . THR A 1 83 ? 21.071 -3.272 -9.419 1.00 71.56 83 THR A N 1
ATOM 639 C CA . THR A 1 83 ? 21.571 -3.749 -10.710 1.00 71.56 83 THR A CA 1
ATOM 640 C C . THR A 1 83 ? 23.008 -4.224 -10.510 1.00 71.56 83 THR A C 1
ATOM 642 O O . THR A 1 83 ? 23.828 -3.480 -9.978 1.00 71.56 83 THR A O 1
ATOM 645 N N . THR A 1 84 ? 23.332 -5.453 -10.908 1.00 63.66 84 THR A N 1
ATOM 646 C CA . THR A 1 84 ? 24.725 -5.890 -11.087 1.00 63.66 84 THR A CA 1
ATOM 647 C C . THR A 1 84 ? 25.305 -5.135 -12.276 1.00 63.66 84 THR A C 1
ATOM 649 O O . THR A 1 84 ? 25.100 -5.533 -13.419 1.00 63.66 84 THR A O 1
ATOM 652 N N . ILE A 1 85 ? 25.970 -4.013 -12.013 1.00 60.62 85 ILE A N 1
ATOM 653 C CA . ILE A 1 85 ? 26.914 -3.424 -12.960 1.00 60.62 85 ILE A CA 1
ATOM 654 C C . ILE A 1 85 ? 28.235 -4.156 -12.700 1.00 60.62 85 ILE A C 1
ATOM 656 O O . ILE A 1 85 ? 28.761 -4.091 -11.590 1.00 60.62 85 ILE A O 1
ATOM 660 N N . HIS A 1 86 ? 28.709 -4.940 -13.669 1.00 58.69 86 HIS A N 1
ATOM 661 C CA . HIS A 1 86 ? 30.054 -5.512 -13.623 1.00 58.69 86 HIS A CA 1
ATOM 662 C C . HIS A 1 86 ? 31.045 -4.394 -13.976 1.00 58.69 86 HIS A C 1
ATOM 664 O O . HIS A 1 86 ? 31.292 -4.141 -15.146 1.00 58.69 86 HIS A O 1
ATOM 670 N N . GLU A 1 87 ? 31.590 -3.704 -12.976 1.00 56.25 87 GLU A N 1
ATOM 671 C CA . GLU A 1 87 ? 32.649 -2.686 -13.140 1.00 56.25 87 GLU A CA 1
ATOM 672 C C . GLU A 1 87 ? 34.052 -3.322 -13.290 1.00 56.25 87 GLU A C 1
ATOM 674 O O . GLU A 1 87 ? 35.034 -2.768 -12.820 1.00 56.25 87 GLU A O 1
ATOM 679 N N . GLY A 1 88 ? 34.156 -4.525 -13.871 1.00 50.75 88 GLY A N 1
ATOM 680 C CA . GLY A 1 88 ? 35.395 -5.323 -13.869 1.00 50.75 88 GLY A CA 1
ATOM 681 C C . GLY A 1 88 ? 36.058 -5.541 -15.230 1.00 50.75 88 GLY A C 1
ATOM 682 O O . GLY A 1 88 ? 37.107 -6.162 -15.275 1.00 50.75 88 GLY A O 1
ATOM 683 N N . GLU A 1 89 ? 35.462 -5.078 -16.331 1.00 53.28 89 GLU A N 1
ATOM 684 C CA . GLU A 1 89 ? 35.972 -5.361 -17.687 1.00 53.28 89 GLU A CA 1
ATOM 685 C C . GLU A 1 89 ? 36.885 -4.248 -18.236 1.00 53.28 89 GLU A C 1
ATOM 687 O O . GLU A 1 89 ? 37.542 -4.454 -19.248 1.00 53.28 89 GLU A O 1
ATOM 692 N N . GLU A 1 90 ? 36.954 -3.073 -17.597 1.00 53.47 90 GLU A N 1
ATOM 693 C CA . GLU A 1 90 ? 37.777 -1.955 -18.095 1.00 53.47 90 GLU A CA 1
ATOM 694 C C . GLU A 1 90 ? 39.267 -2.101 -17.727 1.00 53.47 90 GLU A C 1
ATOM 696 O O . GLU A 1 90 ? 40.118 -1.763 -18.546 1.00 53.47 90 GLU A O 1
ATOM 701 N N . GLU A 1 91 ? 39.596 -2.661 -16.554 1.00 54.28 91 GLU A N 1
ATOM 702 C CA . GLU A 1 91 ? 40.997 -2.852 -16.129 1.00 54.28 91 GLU A CA 1
ATOM 703 C C . GLU A 1 91 ? 41.703 -3.982 -16.904 1.00 54.28 91 GLU A C 1
ATOM 705 O O . GLU A 1 91 ? 42.861 -3.821 -17.284 1.00 54.28 91 GLU A O 1
ATOM 710 N N . GLU A 1 92 ? 41.015 -5.092 -17.215 1.00 55.59 92 GLU A N 1
ATOM 711 C CA . GLU A 1 92 ? 41.624 -6.213 -17.960 1.00 55.59 92 GLU A CA 1
ATOM 712 C C . GLU A 1 92 ? 41.976 -5.830 -19.410 1.00 55.59 92 GLU A C 1
ATOM 714 O O . GLU A 1 92 ? 42.974 -6.296 -19.958 1.00 55.59 92 GLU A O 1
ATOM 719 N N . VAL A 1 93 ? 41.199 -4.933 -20.028 1.00 59.09 93 VAL A N 1
ATOM 720 C CA . VAL A 1 93 ? 41.465 -4.458 -21.396 1.00 59.09 93 VAL A CA 1
ATOM 721 C C . VAL A 1 93 ? 42.654 -3.492 -21.428 1.00 59.09 93 VAL A C 1
ATOM 723 O O . VAL A 1 93 ? 43.414 -3.502 -22.396 1.00 59.09 93 VAL A O 1
ATOM 726 N N . GLU A 1 94 ? 42.853 -2.669 -20.392 1.00 61.97 94 GLU A N 1
ATOM 727 C CA . GLU A 1 94 ? 44.045 -1.814 -20.296 1.00 61.97 94 GLU A CA 1
ATOM 728 C C . GLU A 1 94 ? 45.330 -2.637 -20.111 1.00 61.97 94 GLU A C 1
ATOM 730 O O . GLU A 1 94 ? 46.347 -2.307 -20.726 1.00 61.97 94 GLU A O 1
ATOM 735 N N . GLU A 1 95 ? 45.282 -3.724 -19.332 1.00 64.38 95 GLU A N 1
ATOM 736 C CA . GLU A 1 95 ? 46.431 -4.616 -19.120 1.00 64.38 95 GLU A CA 1
ATOM 737 C C . GLU A 1 95 ? 46.797 -5.392 -20.402 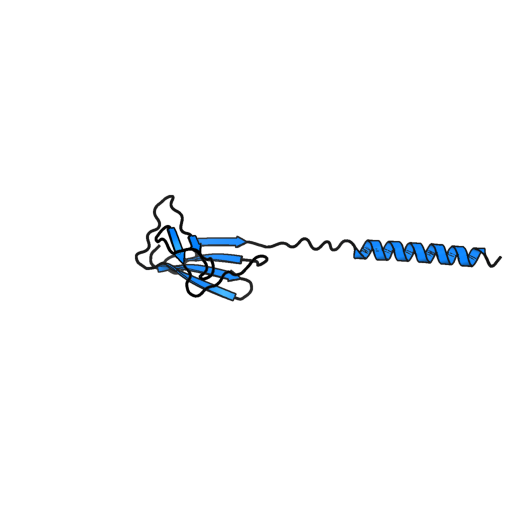1.00 64.38 95 GLU A C 1
ATOM 739 O O . GLU A 1 95 ? 47.960 -5.373 -20.811 1.00 64.38 95 GLU A O 1
ATOM 744 N N . GLU A 1 96 ? 45.814 -5.968 -21.116 1.00 65.56 96 GLU A N 1
ATOM 745 C CA . GLU A 1 96 ? 46.064 -6.663 -22.396 1.00 65.56 96 GLU A CA 1
ATOM 746 C C . GLU A 1 96 ? 46.641 -5.727 -23.476 1.00 65.56 96 GLU A C 1
ATOM 748 O O . GLU A 1 96 ? 47.506 -6.123 -24.263 1.00 65.56 96 GLU A O 1
ATOM 753 N N . VAL A 1 97 ? 46.185 -4.468 -23.530 1.00 71.94 97 VAL A N 1
ATOM 754 C CA . VAL A 1 97 ? 46.707 -3.479 -24.489 1.00 71.94 97 VAL A CA 1
ATOM 755 C C . VAL A 1 97 ? 48.134 -3.060 -24.130 1.00 71.94 97 VAL A C 1
ATOM 757 O O . VAL A 1 97 ? 48.945 -2.851 -25.035 1.00 71.94 97 VAL A O 1
ATOM 760 N N . ALA A 1 98 ? 48.466 -2.955 -22.841 1.00 75.44 98 ALA A N 1
ATOM 761 C CA . ALA A 1 98 ? 49.820 -2.638 -22.398 1.00 75.44 98 ALA A CA 1
ATOM 762 C C . ALA A 1 98 ? 50.812 -3.765 -22.737 1.00 75.44 98 ALA A C 1
ATOM 764 O O . ALA A 1 98 ? 51.860 -3.485 -23.324 1.00 75.44 98 ALA A O 1
ATOM 765 N N . GLU A 1 99 ? 50.458 -5.028 -22.466 1.00 74.19 99 GLU A N 1
ATOM 766 C CA . GLU A 1 99 ? 51.305 -6.186 -22.799 1.00 74.19 99 GLU A CA 1
ATOM 767 C C . GLU A 1 99 ? 51.539 -6.314 -24.314 1.00 74.19 99 GLU A C 1
ATOM 769 O O . GLU A 1 99 ? 52.662 -6.564 -24.762 1.00 74.19 99 GLU A O 1
ATOM 774 N N . ALA A 1 100 ? 50.508 -6.069 -25.131 1.00 77.31 100 ALA A N 1
ATOM 775 C CA . ALA A 1 100 ? 50.630 -6.122 -26.588 1.00 77.31 100 ALA A CA 1
ATOM 776 C C . ALA A 1 100 ? 51.578 -5.047 -27.158 1.00 77.31 100 ALA A C 1
ATOM 778 O O . ALA A 1 100 ? 52.252 -5.286 -28.165 1.00 77.31 100 ALA A O 1
ATOM 779 N N . LEU A 1 101 ? 51.646 -3.866 -26.532 1.00 78.50 101 LEU A N 1
ATOM 780 C CA . LEU A 1 101 ? 52.539 -2.784 -26.956 1.00 78.50 101 LEU A CA 1
ATOM 781 C C . LEU A 1 101 ? 54.003 -3.053 -26.576 1.00 78.50 101 LEU A C 1
ATOM 783 O O . LEU A 1 101 ? 54.895 -2.719 -27.360 1.00 78.50 101 LEU A O 1
ATOM 787 N N . GLU A 1 102 ? 54.260 -3.678 -25.423 1.00 74.88 102 GLU A N 1
ATOM 788 C CA . GLU A 1 102 ? 55.619 -4.046 -24.997 1.00 74.88 102 GLU A CA 1
ATOM 789 C C . GLU A 1 102 ? 56.227 -5.145 -25.886 1.00 74.88 102 GLU A C 1
ATOM 791 O O . GLU A 1 102 ? 57.387 -5.037 -26.298 1.00 74.88 102 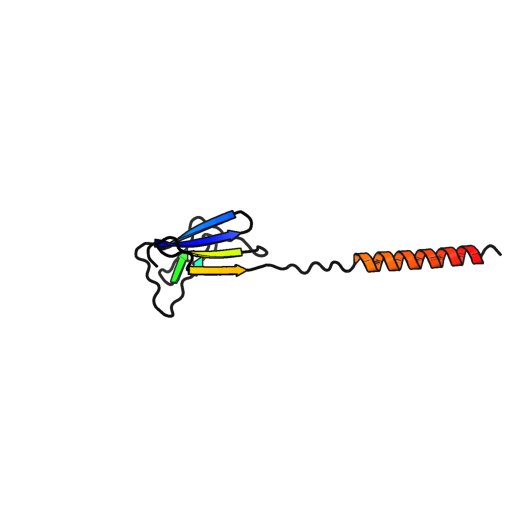GLU A O 1
ATOM 796 N N . GLU A 1 103 ? 55.440 -6.159 -26.260 1.00 74.00 103 GLU A N 1
ATOM 797 C CA . GLU A 1 103 ? 55.871 -7.227 -27.177 1.00 74.00 103 GLU A CA 1
ATOM 798 C C . GLU A 1 103 ? 56.205 -6.687 -28.585 1.00 74.00 103 GLU A C 1
ATOM 800 O O . GLU A 1 103 ? 57.183 -7.116 -29.213 1.00 74.00 103 GLU A O 1
ATOM 805 N N . GLU A 1 104 ? 55.441 -5.709 -29.090 1.00 73.56 104 GLU A N 1
ATOM 806 C CA . GLU A 1 104 ? 55.694 -5.117 -30.409 1.00 73.56 104 GLU A CA 1
ATOM 807 C C . GLU A 1 104 ? 56.988 -4.278 -30.436 1.00 73.56 104 GLU A C 1
ATOM 809 O O . GLU A 1 104 ? 57.730 -4.311 -31.427 1.00 73.56 104 GLU A O 1
ATOM 814 N N . ASP A 1 105 ? 57.296 -3.556 -29.354 1.00 75.75 105 ASP A N 1
ATOM 815 C CA . ASP A 1 105 ? 58.518 -2.746 -29.246 1.00 75.75 105 ASP A CA 1
ATOM 816 C C . ASP A 1 105 ? 59.775 -3.634 -29.140 1.00 75.75 105 ASP A C 1
ATOM 818 O O . ASP A 1 105 ? 60.801 -3.373 -29.783 1.00 75.75 105 ASP A O 1
ATOM 822 N N . LEU A 1 106 ? 59.667 -4.771 -28.438 1.00 72.69 106 LEU A N 1
ATOM 823 C CA . LEU A 1 106 ? 60.726 -5.783 -28.361 1.00 72.69 106 LEU A CA 1
ATOM 824 C C . LEU A 1 106 ? 61.034 -6.395 -29.736 1.00 72.69 106 LEU A C 1
ATOM 826 O O . LEU A 1 106 ? 62.202 -6.534 -30.120 1.00 72.69 106 LEU A O 1
ATOM 830 N N . TYR A 1 107 ? 59.990 -6.710 -30.510 1.00 70.62 107 TYR A N 1
ATOM 831 C CA . TYR A 1 107 ? 60.141 -7.261 -31.855 1.00 70.62 107 TYR A CA 1
ATOM 832 C C . TYR A 1 107 ? 60.829 -6.260 -32.788 1.00 70.62 107 TYR A C 1
ATOM 834 O O . TYR A 1 107 ? 61.770 -6.618 -33.499 1.00 70.62 107 TYR A O 1
ATOM 842 N N . ARG A 1 108 ? 60.425 -4.982 -32.746 1.00 75.62 108 ARG A N 1
ATOM 843 C CA . ARG A 1 108 ? 61.015 -3.899 -33.556 1.00 75.62 108 ARG A CA 1
ATOM 844 C C . ARG A 1 108 ? 62.499 -3.682 -33.257 1.00 75.62 108 ARG A C 1
ATOM 846 O O . ARG A 1 108 ? 63.262 -3.378 -34.176 1.00 75.62 108 ARG A O 1
ATOM 853 N N . GLN A 1 109 ? 62.924 -3.867 -32.009 1.00 68.56 109 GLN A N 1
ATOM 854 C CA . GLN A 1 109 ? 64.320 -3.688 -31.612 1.00 68.56 109 GLN A CA 1
ATOM 855 C C . GLN A 1 109 ? 65.226 -4.848 -32.064 1.00 68.56 109 GLN A C 1
ATOM 857 O O . GLN A 1 109 ? 66.408 -4.632 -32.330 1.00 68.56 109 GLN A O 1
ATOM 862 N N . GLN A 1 110 ? 64.676 -6.054 -32.236 1.00 61.78 110 GLN A N 1
ATOM 863 C CA . GLN A 1 110 ? 65.444 -7.241 -32.624 1.00 61.78 110 GLN A CA 1
ATOM 864 C C . GLN A 1 110 ? 65.686 -7.362 -34.140 1.00 61.78 110 GLN A C 1
ATOM 866 O O . GLN A 1 110 ? 66.653 -8.000 -34.552 1.00 61.78 110 GLN A O 1
ATOM 871 N N . VAL A 1 111 ? 64.868 -6.711 -34.978 1.00 59.72 111 VAL A N 1
ATOM 872 C CA . VAL A 1 111 ? 65.051 -6.678 -36.448 1.00 59.72 111 VAL A CA 1
ATOM 873 C C . VAL A 1 111 ? 66.006 -5.576 -36.932 1.00 59.72 111 VAL A C 1
ATOM 875 O O . VAL A 1 111 ? 66.295 -5.504 -38.125 1.00 59.72 111 VAL A O 1
ATOM 878 N N . SER A 1 112 ? 66.499 -4.716 -36.030 1.00 58.75 112 SER A N 1
ATOM 879 C CA . SER A 1 112 ? 67.435 -3.624 -36.349 1.00 58.75 112 SER A CA 1
ATOM 880 C C . SER A 1 112 ? 68.916 -3.963 -36.078 1.00 58.75 112 SER A C 1
ATOM 882 O O . SER A 1 112 ? 69.752 -3.053 -36.106 1.00 58.75 112 SER A O 1
ATOM 884 N N . CYS A 1 113 ? 69.251 -5.235 -35.829 1.00 48.44 113 CYS A N 1
ATOM 885 C CA . CYS A 1 113 ? 70.631 -5.735 -35.750 1.00 48.44 113 CYS A CA 1
ATOM 886 C C . CYS A 1 113 ? 71.062 -6.462 -37.028 1.00 48.44 113 CYS A C 1
ATOM 888 O O . CYS A 1 113 ? 70.253 -7.246 -37.571 1.00 48.44 113 CYS A O 1
#

Radius of gyration: 28.01 Å; Cα contacts (8 Å, |Δi|>4): 152; chains: 1; bounding box: 86×25×52 Å

Sequence (113 aa):
MGGWEMIRKIGDTSASYRYTSRYILKAGQTVTIWAANAGVTASPPTDLIWKNQNSWGTGEDVKVVLKNSQGEEVAQRSTVFKTTIHEGEEEEVEEEVAEALEEEDLYRQQVSC

Foldseek 3Di:
DAQKKKWKDWPNDIDIDGDHRPQDDDPPAAADEDELPNPDDADPPRYHYPNVGHDPDPQTWMKMFIADNVRDTDDIDIDHHDDPDPPPPPVVVVVVVVVVVVVVVVVVVVVVD

pLDDT: mean 86.49, std 14.22, range [48.44, 98.44]

Mean predicted aligned error: 12.15 Å

Solvent-accessible surface area (backbone atoms only — not comparable to full-atom values): 6907 Å² total; per-residue (Å²): 78,37,51,18,37,42,37,41,33,44,86,92,49,71,51,78,47,69,41,53,70,86,41,73,78,57,90,96,62,73,69,45,80,39,35,50,74,66,83,72,79,73,46,79,80,42,31,40,62,40,75,92,37,68,71,85,78,81,81,59,48,39,37,38,39,34,24,42,66,87,69,48,79,76,49,74,51,76,45,80,58,81,80,88,74,81,91,66,65,68,65,59,54,53,50,55,54,51,55,56,52,54,55,52,53,54,52,60,59,63,73,74,112

InterPro domains:
  IPR001322 Lamin tail domain [PF00932] (1-79)
  IPR001322 Lamin tail domain [PS51841] (1-81)
  IPR036415 Lamin tail domain superfamily [G3DSA:2.60.40.1260] (1-95)
  IPR036415 Lamin tail domain superfamily [SSF74853] (1-82)

Organism: Chionis minor (NCBI:txid227182)